Protein AF-A0A3M1ZJE2-F1 (afdb_monomer_lite)

Foldseek 3Di:
DDPDDPLVVLLCVLLVVDAAQAEEAADDDSSVSSVVVNCVPHHVNYWYAYQQGFIASDDFPDDDPDCPDPSNNPRTPDGDGNVVSVVCVVVVVGDYYDDDADDADPVGDGHHD

Secondary structure (DSSP, 8-state):
--SS-HHHHHHHHHHTTPPTT-EEE--SSHHHHHHHHHHHHT-TT-EEE-TTSEEESS--SS--SSTTSHHHHTT-SEE--HHHHHHHHHTT---EE----SEE-TT--EE--

Radius of gyration: 14.46 Å; chains: 1; bounding box: 30×44×37 Å

Sequence (113 aa):
MADYTPGELMIARAAREIRDGELVFVGMRLPLLAFLLARSTHAPRAVGLFENGVLRDAPASDPLITMSDPPNLRGARMCMGMELAMGLLQSGRVDLGFIGGAEIDRFGNLNTT

Structure (mmCIF, N/CA/C/O backbone):
data_AF-A0A3M1ZJE2-F1
#
_entry.id   AF-A0A3M1ZJE2-F1
#
loop_
_atom_site.group_PDB
_atom_site.id
_atom_site.type_symbol
_atom_site.label_atom_id
_atom_site.label_alt_id
_atom_site.label_comp_id
_atom_site.label_asym_id
_atom_site.label_entity_id
_atom_site.label_seq_id
_atom_site.pdbx_PDB_ins_code
_atom_site.Cartn_x
_atom_site.Cartn_y
_atom_site.Cartn_z
_atom_site.occupancy
_atom_site.B_iso_or_equiv
_atom_site.auth_seq_id
_atom_site.auth_comp_id
_atom_site.auth_asym_id
_atom_site.auth_atom_id
_atom_site.pdbx_PDB_model_num
ATOM 1 N N . MET A 1 1 ? 11.485 -27.867 4.784 1.00 59.84 1 MET A N 1
ATOM 2 C CA . MET A 1 1 ? 11.588 -26.393 4.700 1.00 59.84 1 MET A CA 1
ATOM 3 C C . MET A 1 1 ? 10.234 -25.887 4.232 1.00 59.84 1 MET A C 1
ATOM 5 O O . MET A 1 1 ? 9.577 -26.638 3.524 1.00 59.84 1 MET A O 1
ATOM 9 N N . ALA A 1 2 ? 9.763 -24.728 4.687 1.00 73.50 2 ALA A N 1
ATOM 10 C CA . ALA A 1 2 ? 8.467 -24.228 4.230 1.00 73.50 2 ALA A CA 1
ATOM 11 C C . ALA A 1 2 ? 8.538 -23.855 2.737 1.00 73.50 2 ALA A C 1
ATOM 13 O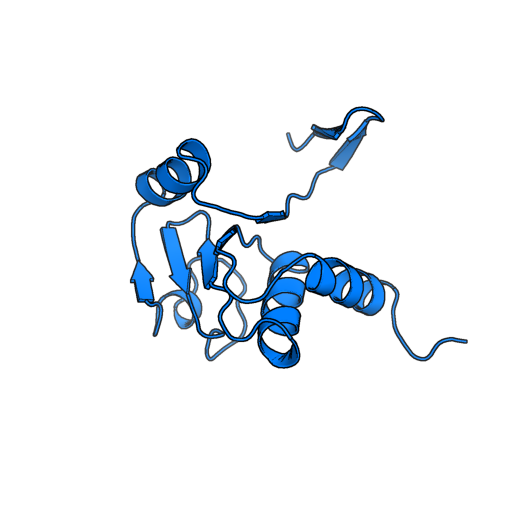 O . ALA A 1 2 ? 9.563 -23.340 2.296 1.00 73.50 2 ALA A O 1
ATOM 14 N N . ASP A 1 3 ? 7.478 -24.144 1.982 1.00 92.38 3 ASP A N 1
ATOM 15 C CA . ASP A 1 3 ? 7.433 -24.058 0.511 1.00 92.38 3 ASP A CA 1
ATOM 16 C C . ASP A 1 3 ? 7.091 -22.633 0.026 1.00 92.38 3 ASP A C 1
ATOM 18 O O . ASP A 1 3 ? 6.190 -22.414 -0.778 1.00 92.38 3 ASP A O 1
ATOM 22 N N . TYR A 1 4 ? 7.751 -21.632 0.613 1.00 94.56 4 TYR A N 1
ATOM 23 C CA . TYR A 1 4 ? 7.584 -20.218 0.277 1.00 94.56 4 TYR A CA 1
ATOM 24 C C . TYR A 1 4 ? 8.861 -19.427 0.573 1.00 94.56 4 TYR A C 1
ATOM 26 O O . TYR A 1 4 ? 9.654 -19.758 1.459 1.00 94.56 4 TYR A O 1
ATOM 34 N N . THR A 1 5 ? 9.038 -18.328 -0.146 1.00 96.19 5 THR A N 1
ATOM 35 C CA . THR A 1 5 ? 10.124 -17.375 0.063 1.00 96.19 5 THR A CA 1
ATOM 36 C C . THR A 1 5 ? 9.814 -16.415 1.221 1.00 96.19 5 THR A C 1
ATOM 38 O O . THR A 1 5 ? 8.650 -16.110 1.503 1.00 96.19 5 THR A O 1
ATOM 41 N N . PRO A 1 6 ? 10.836 -15.847 1.887 1.00 95.25 6 PRO A N 1
ATOM 42 C CA . PRO A 1 6 ? 10.624 -14.807 2.897 1.00 95.25 6 PRO A CA 1
ATOM 43 C C . PRO A 1 6 ? 9.835 -13.590 2.381 1.00 95.25 6 PRO A C 1
ATOM 45 O O . PRO A 1 6 ? 9.072 -12.988 3.136 1.00 95.25 6 PRO A O 1
ATOM 48 N N . GLY A 1 7 ? 9.985 -13.246 1.097 1.00 94.88 7 GLY A N 1
ATOM 49 C CA . GLY A 1 7 ? 9.242 -12.155 0.462 1.00 94.88 7 GLY A CA 1
ATOM 50 C C . GLY A 1 7 ? 7.747 -12.448 0.352 1.00 94.88 7 GLY A C 1
ATOM 51 O O . GLY A 1 7 ? 6.932 -11.601 0.708 1.00 94.88 7 GLY A O 1
ATOM 52 N N . GLU A 1 8 ? 7.375 -13.662 -0.060 1.00 96.12 8 GLU A N 1
ATOM 53 C CA . GLU A 1 8 ? 5.970 -14.093 -0.106 1.00 96.12 8 GLU A CA 1
ATOM 54 C C . GLU A 1 8 ? 5.341 -14.109 1.285 1.00 96.12 8 GLU A C 1
ATOM 56 O O . GLU A 1 8 ? 4.209 -13.656 1.449 1.00 96.12 8 GLU A O 1
ATOM 61 N N . LEU A 1 9 ? 6.087 -14.550 2.306 1.00 96.38 9 LEU A N 1
ATOM 62 C CA . LEU A 1 9 ? 5.623 -14.461 3.687 1.00 96.38 9 LEU A CA 1
ATOM 63 C C . LEU A 1 9 ? 5.360 -13.002 4.082 1.00 96.38 9 LEU A C 1
ATOM 65 O O . LEU A 1 9 ? 4.289 -12.706 4.604 1.00 96.38 9 LEU A O 1
ATOM 69 N N . MET A 1 10 ? 6.297 -12.088 3.815 1.00 96.12 10 MET A N 1
ATOM 70 C CA . MET A 1 10 ? 6.137 -10.664 4.128 1.00 96.12 10 MET A CA 1
ATOM 71 C C . MET A 1 10 ? 4.909 -10.062 3.431 1.00 96.12 10 MET A C 1
ATOM 73 O O . MET A 1 10 ? 4.103 -9.408 4.090 1.00 96.12 10 MET A O 1
ATOM 77 N N . ILE A 1 11 ? 4.725 -10.340 2.137 1.00 97.25 11 ILE A N 1
ATOM 78 C CA . ILE A 1 11 ? 3.563 -9.889 1.357 1.00 97.25 11 ILE A CA 1
ATOM 79 C C . ILE A 1 11 ? 2.268 -10.451 1.949 1.00 97.25 11 ILE A C 1
ATOM 81 O O . ILE A 1 11 ? 1.320 -9.702 2.166 1.00 97.25 11 ILE A O 1
ATOM 85 N N . ALA A 1 12 ? 2.224 -11.749 2.264 1.00 97.62 12 ALA A N 1
ATOM 86 C CA . ALA A 1 12 ? 1.043 -12.389 2.834 1.00 97.62 12 ALA A CA 1
ATOM 87 C C . ALA A 1 12 ? 0.695 -11.858 4.232 1.00 97.62 12 ALA A C 1
ATOM 89 O O . ALA A 1 12 ? -0.482 -11.797 4.585 1.00 97.62 12 ALA A O 1
ATOM 90 N N . ARG A 1 13 ? 1.692 -11.474 5.041 1.00 97.44 13 ARG A N 1
ATOM 91 C CA . ARG A 1 13 ? 1.452 -10.824 6.339 1.00 97.44 13 ARG A CA 1
ATOM 92 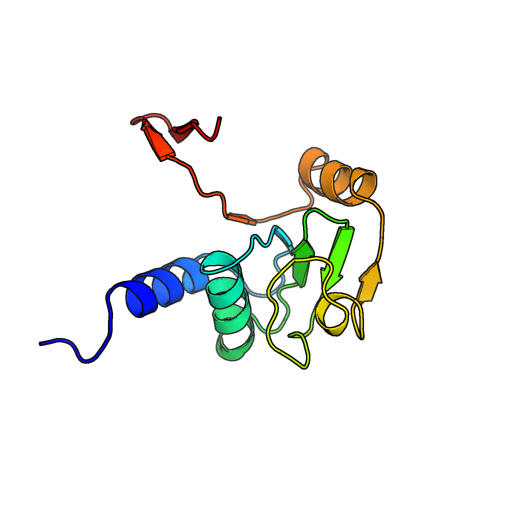C C . ARG A 1 13 ? 0.956 -9.396 6.160 1.00 97.44 13 ARG A C 1
ATOM 94 O O . ARG A 1 13 ? -0.072 -9.075 6.735 1.00 97.44 13 ARG A O 1
ATOM 101 N N . ALA A 1 14 ? 1.611 -8.595 5.323 1.00 97.38 14 ALA A N 1
ATOM 102 C CA . ALA A 1 14 ? 1.188 -7.226 5.036 1.00 97.38 14 ALA A CA 1
ATOM 103 C C . ALA A 1 14 ? -0.229 -7.171 4.442 1.00 97.38 14 ALA A C 1
ATOM 105 O O . ALA A 1 14 ? -1.032 -6.338 4.843 1.00 97.38 14 ALA A O 1
ATOM 106 N N . ALA A 1 15 ? -0.576 -8.102 3.548 1.00 98.06 15 ALA A N 1
ATOM 107 C CA . ALA A 1 15 ? -1.910 -8.181 2.958 1.00 98.06 15 ALA A CA 1
ATOM 108 C C . ALA A 1 15 ? -3.014 -8.371 4.010 1.00 98.06 15 ALA A C 1
ATOM 110 O O . ALA A 1 15 ? -4.103 -7.850 3.827 1.00 98.06 15 ALA A O 1
ATOM 111 N N . ARG A 1 16 ? -2.741 -9.092 5.107 1.00 98.06 16 ARG A N 1
ATOM 112 C CA . ARG A 1 16 ? -3.716 -9.342 6.187 1.00 98.06 16 ARG A CA 1
ATOM 113 C C . ARG A 1 16 ? -3.985 -8.127 7.072 1.00 98.06 16 ARG A C 1
ATOM 115 O O . ARG A 1 16 ? -4.950 -8.158 7.827 1.00 98.06 16 ARG A O 1
ATOM 122 N N . GLU A 1 17 ? -3.143 -7.098 7.003 1.00 98.00 17 GLU A N 1
ATOM 123 C CA . GLU A 1 17 ? -3.392 -5.836 7.706 1.00 98.00 17 GLU A CA 1
ATOM 124 C C . GLU A 1 17 ? -4.488 -5.011 7.011 1.00 98.00 17 GLU A C 1
ATOM 126 O O . GLU A 1 17 ? -5.104 -4.168 7.651 1.00 98.00 17 GLU A O 1
ATOM 131 N N . ILE A 1 18 ? -4.766 -5.282 5.728 1.00 98.38 18 ILE A N 1
ATOM 132 C CA . ILE A 1 18 ? -5.784 -4.586 4.934 1.00 98.38 18 ILE A CA 1
ATOM 133 C C . ILE A 1 18 ? -7.147 -5.238 5.159 1.00 98.38 18 ILE A C 1
ATOM 135 O O . ILE A 1 18 ? -7.334 -6.424 4.883 1.00 98.38 18 ILE A O 1
ATOM 139 N N . ARG A 1 19 ? -8.137 -4.458 5.586 1.00 98.44 19 ARG A N 1
ATOM 140 C CA . ARG A 1 19 ? -9.518 -4.931 5.737 1.00 98.44 19 ARG A CA 1
ATOM 141 C C . ARG A 1 19 ? -10.353 -4.616 4.504 1.00 98.44 19 ARG A C 1
ATOM 143 O O . ARG A 1 19 ? -10.086 -3.695 3.732 1.00 98.44 19 ARG A O 1
ATOM 150 N N . ASP A 1 20 ? -11.405 -5.405 4.313 1.00 98.31 20 ASP A N 1
ATOM 151 C CA . ASP A 1 20 ? -12.333 -5.192 3.210 1.00 98.31 20 ASP A CA 1
ATOM 152 C C . ASP A 1 20 ? -13.035 -3.830 3.322 1.00 98.31 20 ASP A C 1
ATOM 154 O O . ASP A 1 20 ? -13.681 -3.539 4.327 1.00 98.31 20 ASP A O 1
ATOM 158 N N . GLY A 1 21 ? -12.933 -3.020 2.266 1.00 97.62 21 GLY A N 1
ATOM 159 C CA . GLY A 1 21 ? -13.533 -1.685 2.195 1.00 97.62 21 GLY A CA 1
ATOM 160 C C . GLY A 1 21 ? -12.642 -0.533 2.669 1.00 97.62 21 GLY A C 1
ATOM 161 O O . GLY A 1 21 ? -13.078 0.609 2.567 1.00 97.62 21 GLY A O 1
ATOM 162 N N . GLU A 1 22 ? -11.422 -0.803 3.142 1.00 98.06 22 GLU A N 1
ATOM 163 C CA . GLU A 1 22 ? -10.477 0.249 3.539 1.00 98.06 22 GLU A CA 1
ATOM 164 C C . GLU A 1 22 ? -9.921 1.021 2.335 1.00 98.06 22 GLU A C 1
ATOM 166 O O . GLU A 1 22 ? -9.668 0.460 1.260 1.00 98.06 22 GLU A O 1
ATOM 171 N N . LEU A 1 23 ? -9.688 2.317 2.541 1.00 97.81 23 LEU A N 1
ATOM 172 C CA . LEU A 1 23 ? -8.883 3.158 1.669 1.00 97.81 23 LEU A CA 1
ATOM 173 C C . LEU A 1 23 ? -7.412 3.041 2.080 1.00 97.81 23 LEU A C 1
ATOM 175 O O . LEU A 1 23 ? -6.981 3.574 3.102 1.00 97.81 23 LEU A O 1
ATOM 179 N N . VAL A 1 24 ? -6.635 2.358 1.247 1.00 97.94 24 VAL A N 1
ATOM 180 C CA . VAL A 1 24 ? -5.227 2.039 1.483 1.00 97.94 24 VAL A CA 1
ATOM 181 C C . VAL A 1 24 ? -4.339 3.009 0.713 1.00 97.94 24 VAL A C 1
ATOM 183 O O . VAL A 1 24 ? -4.467 3.131 -0.503 1.00 97.94 24 VAL A O 1
ATOM 186 N N . PHE A 1 25 ? -3.392 3.660 1.385 1.00 97.19 25 PHE A N 1
ATOM 187 C CA . PHE A 1 25 ? -2.325 4.425 0.745 1.00 97.19 25 PHE A CA 1
ATOM 188 C C . PHE A 1 25 ? -1.211 3.478 0.281 1.00 97.19 25 PHE A C 1
ATOM 190 O O . PHE A 1 25 ? -0.454 2.922 1.085 1.00 97.19 25 PHE A O 1
ATOM 197 N N . VAL A 1 26 ? -1.160 3.237 -1.029 1.00 94.31 26 VAL A N 1
ATOM 198 C CA . VAL A 1 26 ? -0.365 2.173 -1.649 1.00 94.31 26 VAL A CA 1
ATOM 199 C C . VAL A 1 26 ? 0.957 2.726 -2.177 1.00 94.31 26 VAL A C 1
ATOM 201 O O . VAL A 1 26 ? 0.988 3.569 -3.071 1.00 94.31 26 VAL A O 1
ATOM 204 N N . GLY A 1 27 ? 2.059 2.192 -1.648 1.00 90.19 27 GLY A N 1
ATOM 205 C CA . GLY A 1 27 ? 3.405 2.379 -2.190 1.00 90.19 27 GLY A CA 1
ATOM 206 C C . GLY A 1 27 ? 3.730 1.425 -3.349 1.00 90.19 27 GLY A C 1
ATOM 207 O O . GLY A 1 27 ? 2.945 0.550 -3.711 1.00 90.19 27 GLY A O 1
ATOM 208 N N . MET A 1 28 ? 4.934 1.537 -3.910 1.00 91.75 28 MET A N 1
ATOM 209 C CA . MET A 1 28 ? 5.410 0.642 -4.976 1.00 91.75 28 MET A CA 1
ATOM 210 C C . MET A 1 28 ? 6.089 -0.625 -4.438 1.00 91.75 28 MET A C 1
ATOM 212 O O . MET A 1 28 ? 6.549 -0.663 -3.301 1.00 91.75 28 MET A O 1
ATOM 216 N N . ARG A 1 29 ? 6.234 -1.649 -5.293 1.00 90.94 29 ARG A N 1
ATOM 217 C CA . ARG A 1 29 ? 6.912 -2.933 -5.003 1.00 90.94 29 ARG A CA 1
ATOM 218 C C . ARG A 1 29 ? 6.139 -3.816 -4.010 1.00 90.94 29 ARG A C 1
ATOM 220 O O . ARG A 1 29 ? 5.042 -4.257 -4.334 1.00 90.94 29 ARG A O 1
ATOM 227 N N . LEU A 1 30 ? 6.703 -4.132 -2.840 1.00 93.62 30 LEU A N 1
ATOM 228 C CA . LEU A 1 30 ? 6.107 -5.086 -1.892 1.00 93.62 30 LEU A CA 1
ATOM 229 C C . LEU A 1 30 ? 4.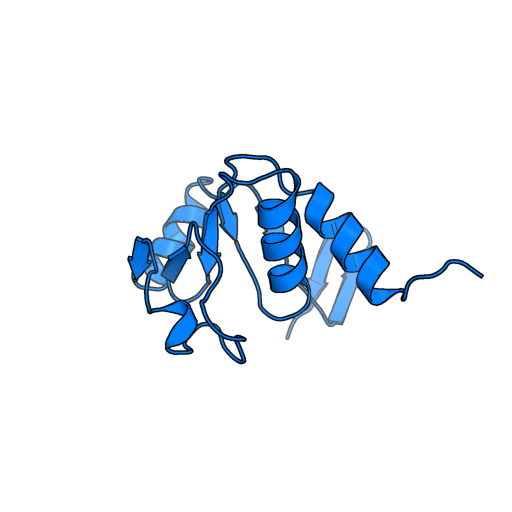739 -4.615 -1.352 1.00 93.62 30 LEU A C 1
ATOM 231 O O . LEU A 1 30 ? 3.813 -5.425 -1.382 1.00 93.62 30 LEU A O 1
ATOM 235 N N . PRO A 1 31 ? 4.553 -3.338 -0.950 1.00 94.19 31 PRO A N 1
ATOM 236 C CA . PRO A 1 31 ? 3.232 -2.796 -0.624 1.00 94.19 31 PRO A CA 1
ATOM 237 C C . PRO A 1 31 ? 2.179 -2.976 -1.721 1.00 94.19 31 PRO A C 1
ATOM 239 O O . PRO A 1 31 ? 1.051 -3.367 -1.428 1.00 94.19 31 PRO A O 1
ATOM 242 N N . LEU A 1 32 ? 2.549 -2.752 -2.987 1.00 94.69 32 LEU A N 1
ATOM 243 C CA . LEU A 1 32 ? 1.642 -2.958 -4.117 1.00 94.69 32 LEU A CA 1
ATOM 244 C C . LEU A 1 32 ? 1.198 -4.423 -4.203 1.00 94.69 32 LEU A C 1
ATOM 246 O O . LEU A 1 32 ? 0.009 -4.696 -4.343 1.00 94.69 32 LEU A O 1
ATOM 250 N N . LEU A 1 33 ? 2.128 -5.373 -4.073 1.00 95.31 33 LEU A N 1
ATOM 251 C CA . LEU A 1 33 ? 1.797 -6.802 -4.087 1.00 95.31 33 LEU A CA 1
ATOM 252 C C . LEU A 1 33 ? 0.909 -7.201 -2.902 1.00 95.31 33 LEU A C 1
ATOM 254 O O . LEU A 1 33 ? -0.013 -7.991 -3.085 1.00 95.31 33 LEU A O 1
ATOM 258 N N . ALA A 1 34 ? 1.139 -6.635 -1.715 1.00 96.69 34 ALA A N 1
ATOM 259 C CA . ALA A 1 34 ? 0.298 -6.874 -0.543 1.00 96.69 34 ALA A CA 1
ATOM 260 C C . ALA A 1 34 ? -1.138 -6.379 -0.768 1.00 96.69 34 ALA A C 1
ATOM 262 O O . ALA A 1 34 ? -2.088 -7.119 -0.515 1.00 96.69 34 ALA A O 1
ATOM 263 N N . PHE A 1 35 ? -1.299 -5.174 -1.323 1.00 96.56 35 PHE A N 1
ATOM 264 C CA . PHE A 1 35 ? -2.604 -4.630 -1.698 1.00 96.56 35 PHE A CA 1
ATOM 265 C C . PHE A 1 35 ? -3.315 -5.500 -2.744 1.00 96.56 35 PHE A C 1
ATOM 267 O O . PHE A 1 35 ? -4.472 -5.879 -2.558 1.00 96.56 35 PHE A O 1
ATOM 274 N N . LEU A 1 36 ? -2.622 -5.880 -3.821 1.00 95.38 36 LEU A N 1
ATOM 275 C CA . LEU A 1 36 ? -3.190 -6.738 -4.865 1.00 95.38 36 LEU A CA 1
ATOM 276 C C . LEU A 1 36 ? -3.571 -8.128 -4.329 1.00 95.38 36 LEU A C 1
ATOM 278 O O . LEU A 1 36 ? -4.622 -8.665 -4.694 1.00 95.38 36 LEU A O 1
ATOM 282 N N . LEU A 1 37 ? -2.762 -8.698 -3.433 1.00 96.69 37 LEU A N 1
ATOM 283 C CA . LEU A 1 37 ? -3.063 -9.970 -2.781 1.00 96.69 37 LEU A CA 1
ATOM 284 C C . LEU A 1 37 ? -4.285 -9.856 -1.865 1.00 96.69 37 LEU A C 1
ATOM 286 O O . LEU A 1 37 ? -5.174 -10.702 -1.935 1.00 96.69 37 LEU A O 1
ATOM 290 N N . ALA A 1 38 ? -4.373 -8.815 -1.034 1.00 97.88 38 ALA A N 1
ATOM 291 C CA . ALA A 1 38 ? -5.524 -8.607 -0.157 1.00 97.88 38 ALA A CA 1
ATOM 292 C C . ALA A 1 38 ? -6.822 -8.526 -0.968 1.00 97.88 38 ALA A C 1
ATOM 294 O O . ALA A 1 38 ? -7.784 -9.244 -0.692 1.00 97.88 38 ALA A O 1
ATOM 295 N N . ARG A 1 39 ? -6.804 -7.743 -2.049 1.00 96.38 39 ARG A N 1
ATOM 296 C CA . ARG A 1 39 ? -7.952 -7.566 -2.942 1.00 96.38 39 ARG A CA 1
ATOM 297 C C . ARG A 1 39 ? -8.369 -8.809 -3.708 1.00 96.38 39 ARG A C 1
ATOM 299 O O . ARG A 1 39 ? -9.560 -9.034 -3.893 1.00 96.38 39 ARG A O 1
ATOM 306 N N . SER A 1 40 ? -7.410 -9.614 -4.151 1.00 95.88 40 SER A N 1
ATOM 307 C CA . SER A 1 40 ? -7.694 -10.876 -4.846 1.00 95.88 40 SER A CA 1
ATOM 308 C C . SER A 1 40 ? -8.130 -12.005 -3.908 1.00 95.88 40 SER A C 1
ATOM 310 O O . SER A 1 40 ? -8.513 -13.068 -4.392 1.00 95.88 40 SER A O 1
ATOM 312 N N . THR A 1 41 ? -8.095 -11.795 -2.586 1.00 97.38 41 THR A N 1
ATOM 313 C CA . THR A 1 41 ? -8.397 -12.837 -1.595 1.00 97.38 41 THR A CA 1
ATOM 314 C C . THR A 1 41 ? -9.540 -12.467 -0.653 1.00 97.38 41 THR A C 1
ATOM 316 O O . THR A 1 41 ? -10.619 -13.040 -0.759 1.00 97.38 41 THR A O 1
ATOM 319 N N . HIS A 1 42 ? -9.324 -11.544 0.285 1.00 98.12 42 HIS A N 1
ATOM 320 C CA . HIS A 1 42 ? -10.218 -11.319 1.429 1.00 98.12 42 HIS A CA 1
ATOM 321 C C . HIS A 1 42 ? -10.757 -9.888 1.542 1.00 98.12 42 HIS A C 1
ATOM 323 O O . HIS A 1 42 ? -11.715 -9.669 2.278 1.00 98.12 42 HIS A O 1
ATOM 329 N N . ALA A 1 43 ? -10.186 -8.934 0.805 1.00 98.19 43 ALA A N 1
ATOM 330 C CA . ALA A 1 43 ? -10.562 -7.522 0.825 1.00 98.19 43 ALA A CA 1
ATOM 331 C C . ALA A 1 43 ? -10.955 -6.994 -0.576 1.00 98.19 43 ALA A C 1
ATOM 333 O O . ALA A 1 43 ? -10.377 -6.011 -1.049 1.00 98.19 43 ALA A O 1
ATOM 334 N N . PRO A 1 44 ? -11.901 -7.630 -1.299 1.00 97.38 44 PRO A N 1
ATOM 335 C CA . PRO A 1 44 ? -12.230 -7.273 -2.685 1.00 97.38 44 PRO A CA 1
ATOM 336 C C . PRO A 1 44 ? -12.690 -5.818 -2.872 1.00 97.38 44 PRO A C 1
ATOM 338 O O . PRO A 1 44 ? -12.493 -5.256 -3.957 1.00 97.38 44 PRO A O 1
ATOM 341 N N . ARG A 1 45 ? -13.261 -5.195 -1.834 1.00 97.69 45 ARG A N 1
ATOM 342 C CA . ARG A 1 45 ? -13.752 -3.809 -1.836 1.00 97.69 45 ARG A CA 1
ATOM 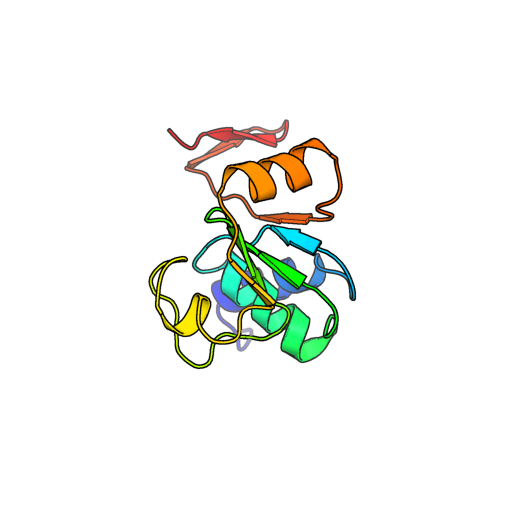343 C C . ARG A 1 45 ? -12.730 -2.787 -1.335 1.00 97.69 45 ARG A C 1
ATOM 345 O O . ARG A 1 45 ? -13.062 -1.607 -1.316 1.00 97.69 45 ARG A O 1
ATOM 352 N N . ALA A 1 46 ? -11.522 -3.195 -0.938 1.00 98.06 46 ALA A N 1
ATOM 353 C CA . ALA A 1 46 ? -10.470 -2.234 -0.605 1.00 98.06 46 ALA A CA 1
ATOM 354 C C . ALA A 1 46 ? -10.108 -1.369 -1.826 1.00 98.06 46 ALA A C 1
ATOM 356 O O . ALA A 1 46 ? -10.131 -1.835 -2.971 1.00 98.06 46 ALA A O 1
ATOM 357 N N . VAL A 1 47 ? -9.762 -0.109 -1.576 1.00 97.69 47 VAL A N 1
ATOM 358 C CA . VAL A 1 47 ? -9.447 0.892 -2.602 1.00 97.69 47 VAL A CA 1
ATOM 359 C C . VAL A 1 47 ? -8.022 1.383 -2.394 1.00 97.69 47 VAL A C 1
ATOM 361 O O . VAL A 1 47 ? -7.625 1.697 -1.282 1.00 97.69 47 VAL A O 1
ATOM 364 N N . GLY A 1 48 ? -7.240 1.438 -3.466 1.00 96.88 48 GLY A N 1
ATOM 365 C CA . GLY A 1 48 ? -5.863 1.912 -3.452 1.00 96.88 48 GLY A CA 1
ATOM 366 C C . GLY A 1 48 ? -5.793 3.385 -3.829 1.00 96.88 48 GLY A C 1
ATOM 367 O O . GLY A 1 48 ? -6.313 3.782 -4.873 1.00 96.88 48 GLY A O 1
ATOM 368 N N . LEU A 1 49 ? -5.127 4.174 -2.998 1.00 97.19 49 LEU A N 1
ATOM 369 C CA . LEU A 1 49 ? -4.758 5.563 -3.231 1.00 97.19 49 LEU A CA 1
ATOM 370 C C . LEU A 1 49 ? -3.239 5.645 -3.402 1.00 97.19 49 LEU A C 1
ATOM 372 O O . LEU A 1 49 ? -2.496 5.260 -2.504 1.00 97.19 49 LEU A O 1
ATOM 376 N N . PHE A 1 50 ? -2.781 6.151 -4.540 1.00 95.62 50 PHE A N 1
ATOM 377 C CA . PHE A 1 50 ? -1.362 6.347 -4.836 1.00 95.62 50 PHE A CA 1
ATOM 378 C C . PHE A 1 50 ? -0.942 7.798 -4.575 1.00 95.62 50 PHE A C 1
ATOM 380 O O . PHE A 1 50 ? -1.760 8.718 -4.656 1.00 95.62 50 PHE A O 1
ATOM 387 N N . GLU A 1 51 ? 0.346 8.016 -4.299 1.00 93.81 51 GLU A N 1
ATOM 388 C CA . GLU A 1 51 ? 0.890 9.333 -3.923 1.00 93.81 51 GLU A CA 1
ATOM 389 C C . GLU A 1 51 ? 0.700 10.398 -5.012 1.00 93.81 51 GLU A C 1
ATOM 391 O O . GLU A 1 51 ? 0.487 11.573 -4.723 1.00 93.81 51 GLU A O 1
ATOM 396 N N . ASN A 1 52 ? 0.700 9.965 -6.274 1.00 93.94 52 ASN A N 1
ATOM 397 C CA . ASN A 1 52 ? 0.481 10.808 -7.442 1.00 93.94 52 ASN A CA 1
ATOM 398 C C . ASN A 1 52 ? -1.003 11.133 -7.693 1.00 93.94 52 ASN A C 1
ATOM 400 O O . ASN A 1 52 ? -1.318 11.724 -8.721 1.00 93.94 52 ASN A O 1
ATOM 404 N N . GLY A 1 53 ? -1.908 10.740 -6.789 1.00 95.81 53 GLY A N 1
ATOM 405 C CA . GLY A 1 53 ? -3.337 11.033 -6.878 1.00 95.81 53 GLY A CA 1
ATOM 406 C C . GLY A 1 53 ? -4.149 10.027 -7.694 1.00 95.81 53 GLY A C 1
ATOM 407 O O . GLY A 1 53 ? -5.305 10.283 -8.024 1.00 95.81 53 GLY A O 1
ATOM 408 N N . VAL A 1 54 ? -3.600 8.863 -8.029 1.00 96.56 54 VAL A N 1
ATOM 409 C CA . VAL A 1 54 ? -4.383 7.810 -8.687 1.00 96.56 54 VAL A CA 1
ATOM 410 C C . VAL A 1 54 ? -5.221 7.061 -7.646 1.00 96.56 54 VAL A C 1
ATOM 412 O O . VAL A 1 54 ? -4.699 6.608 -6.630 1.00 96.56 54 VAL A O 1
ATOM 415 N N . LEU A 1 55 ? -6.519 6.897 -7.909 1.00 96.69 55 LEU A N 1
ATOM 416 C CA . LEU A 1 55 ? -7.441 6.110 -7.088 1.00 96.69 55 LEU A CA 1
ATOM 417 C C . LEU A 1 55 ? -7.920 4.879 -7.866 1.00 96.69 55 LEU A C 1
ATOM 419 O O . LEU A 1 55 ? -8.507 5.009 -8.947 1.00 96.69 55 LEU A O 1
ATOM 423 N N . ARG A 1 56 ? -7.714 3.678 -7.318 1.00 96.06 56 ARG A N 1
ATOM 424 C CA . ARG A 1 56 ? -8.077 2.412 -7.969 1.00 96.06 56 ARG A CA 1
ATOM 425 C C . ARG A 1 56 ? -8.834 1.467 -7.056 1.00 96.06 56 ARG A C 1
ATOM 427 O O . ARG A 1 56 ? -8.380 1.121 -5.976 1.00 96.06 56 ARG A O 1
ATOM 434 N N . ASP A 1 57 ? -9.913 0.915 -7.582 1.00 94.75 57 ASP A N 1
ATOM 435 C CA . ASP A 1 57 ? -10.637 -0.222 -7.015 1.00 94.75 57 ASP A CA 1
ATOM 436 C C . ASP A 1 57 ? -10.550 -1.448 -7.943 1.00 94.75 57 ASP A C 1
ATOM 438 O O . ASP A 1 57 ? -11.337 -2.382 -7.850 1.00 94.75 57 ASP A O 1
ATOM 442 N N . ALA A 1 58 ? -9.563 -1.496 -8.840 1.00 91.88 58 ALA A N 1
ATOM 443 C CA . ALA A 1 58 ? -9.236 -2.644 -9.688 1.00 91.88 58 ALA A CA 1
ATOM 444 C C . ALA A 1 58 ? -7.708 -2.737 -9.857 1.00 91.88 58 ALA A C 1
ATOM 446 O O . ALA A 1 58 ? -7.054 -1.690 -9.946 1.00 91.88 58 ALA A O 1
ATOM 447 N N . PRO A 1 59 ? -7.117 -3.945 -9.918 1.00 89.88 59 PRO A N 1
ATOM 448 C CA . PRO A 1 59 ? -5.732 -4.107 -10.358 1.00 89.88 59 PRO A CA 1
ATOM 449 C C . PRO A 1 59 ? -5.479 -3.416 -11.708 1.00 89.88 59 PRO A C 1
ATOM 451 O O . PRO A 1 59 ? -6.405 -3.223 -12.502 1.00 89.88 59 PRO A O 1
ATOM 454 N N . ALA A 1 60 ? -4.238 -3.006 -11.964 1.00 91.69 60 ALA A N 1
ATOM 455 C CA . ALA A 1 60 ? -3.829 -2.590 -13.305 1.00 91.69 60 ALA A CA 1
ATOM 456 C C . ALA A 1 60 ? -3.854 -3.796 -14.261 1.00 91.69 60 ALA A C 1
ATOM 458 O O . ALA A 1 60 ? -3.692 -4.935 -13.821 1.00 91.69 60 ALA A O 1
ATOM 459 N N . SER A 1 61 ? -4.072 -3.552 -15.556 1.00 89.69 61 SER A N 1
ATOM 460 C CA . SER A 1 61 ? -4.080 -4.617 -16.573 1.00 89.69 61 SER A CA 1
ATOM 461 C C . SER A 1 61 ? -2.703 -5.236 -16.797 1.00 89.69 61 SER A C 1
ATOM 463 O O . SER A 1 61 ? -2.611 -6.394 -17.189 1.00 89.69 61 SER A O 1
ATOM 465 N N . ASP A 1 62 ? -1.651 -4.465 -16.528 1.00 91.69 62 ASP A N 1
ATOM 466 C CA . ASP A 1 62 ? -0.264 -4.808 -16.804 1.00 91.69 62 ASP A CA 1
ATOM 467 C C . ASP A 1 62 ? 0.620 -4.457 -15.594 1.00 91.69 62 ASP A C 1
ATOM 469 O O . ASP A 1 62 ? 0.217 -3.640 -14.753 1.00 91.69 62 ASP A O 1
ATOM 473 N N . PRO A 1 63 ? 1.823 -5.052 -15.483 1.00 87.88 63 PRO A N 1
ATOM 474 C CA . PRO A 1 63 ? 2.755 -4.757 -14.401 1.00 87.88 63 PRO A CA 1
ATOM 475 C C . PRO A 1 63 ? 3.122 -3.272 -14.319 1.00 87.88 63 PRO A C 1
ATOM 477 O O . PRO A 1 63 ? 3.292 -2.602 -15.336 1.00 87.88 63 PRO A O 1
ATOM 480 N N . LEU A 1 64 ? 3.294 -2.782 -13.090 1.00 90.56 64 LEU A N 1
ATOM 481 C CA . LEU A 1 64 ? 3.669 -1.398 -12.808 1.00 90.56 64 LEU A CA 1
ATOM 482 C C . LEU A 1 64 ? 5.144 -1.319 -12.414 1.00 90.56 64 LEU A C 1
ATOM 484 O O . LEU A 1 64 ? 5.575 -1.980 -11.466 1.00 90.56 64 LEU A O 1
ATOM 488 N N . ILE A 1 65 ? 5.899 -0.478 -13.112 1.00 88.25 65 ILE A N 1
ATOM 489 C CA . ILE A 1 65 ? 7.270 -0.088 -12.771 1.00 88.25 65 ILE A CA 1
ATOM 490 C C . ILE A 1 65 ? 7.239 1.181 -11.910 1.00 88.25 65 ILE A C 1
ATOM 492 O O . ILE A 1 65 ? 7.947 1.262 -10.906 1.00 88.25 65 ILE A O 1
ATOM 496 N N . THR A 1 66 ? 6.385 2.144 -12.258 1.00 90.81 66 THR A N 1
ATOM 497 C CA . THR A 1 66 ? 6.133 3.381 -11.506 1.00 90.81 66 THR A CA 1
ATOM 498 C C . THR A 1 66 ? 4.634 3.632 -11.316 1.00 90.81 66 THR A C 1
ATOM 500 O O . THR A 1 66 ? 3.789 3.097 -12.034 1.00 90.81 66 THR A O 1
ATOM 503 N N . MET A 1 67 ? 4.284 4.475 -10.339 1.00 91.31 67 MET A N 1
ATOM 504 C CA . MET A 1 67 ? 2.897 4.865 -10.060 1.00 91.31 67 MET A CA 1
ATOM 505 C C . MET A 1 67 ? 2.233 5.602 -11.228 1.00 91.31 67 MET A C 1
ATOM 507 O O . MET A 1 67 ? 1.006 5.620 -11.325 1.00 91.31 67 MET A O 1
ATOM 511 N N . SER A 1 68 ? 3.021 6.221 -12.106 1.00 92.38 68 SER A N 1
ATOM 512 C CA . SER A 1 68 ? 2.516 7.004 -13.240 1.00 92.38 68 SER A CA 1
ATOM 513 C C . SER A 1 68 ? 2.476 6.217 -14.551 1.00 92.38 68 SER A C 1
ATOM 515 O O . SER A 1 68 ? 2.227 6.807 -15.603 1.00 92.38 68 SER A O 1
ATOM 517 N N . ASP A 1 69 ? 2.714 4.903 -14.515 1.00 93.75 69 ASP A N 1
ATOM 518 C CA . ASP A 1 69 ? 2.658 4.092 -15.726 1.00 93.75 69 ASP A CA 1
ATOM 519 C C . ASP A 1 69 ? 1.238 4.076 -16.320 1.00 93.75 69 ASP A C 1
ATOM 521 O O . ASP A 1 69 ? 0.249 4.024 -15.576 1.00 93.75 69 ASP A O 1
ATOM 525 N N . PRO A 1 70 ? 1.099 4.051 -17.661 1.00 94.94 70 PRO A N 1
ATOM 526 C CA . PRO A 1 70 ? -0.204 4.041 -18.322 1.00 94.94 70 PRO A CA 1
ATOM 527 C C . PRO A 1 70 ? -1.201 2.986 -17.805 1.00 94.94 70 PRO A C 1
ATOM 529 O O . PRO A 1 70 ? -2.377 3.330 -17.673 1.00 94.94 70 PRO A O 1
ATOM 532 N N . PRO A 1 71 ? -0.802 1.743 -17.459 1.00 94.50 71 PRO A N 1
ATOM 533 C CA . PRO A 1 71 ? -1.714 0.750 -16.888 1.00 94.50 71 PRO A CA 1
ATOM 534 C C . PRO A 1 71 ? -2.266 1.139 -15.509 1.00 94.50 71 PRO A C 1
ATOM 536 O O . PRO A 1 71 ? -3.379 0.735 -15.169 1.00 94.50 71 PRO A O 1
ATOM 539 N N . ASN A 1 72 ? -1.539 1.948 -14.724 1.00 94.38 72 ASN A N 1
ATOM 540 C CA . ASN A 1 72 ? -2.038 2.447 -13.441 1.00 94.38 72 ASN A CA 1
ATOM 541 C C . ASN A 1 72 ? -3.058 3.577 -13.625 1.00 94.38 72 ASN A C 1
ATOM 543 O O . ASN A 1 72 ? -3.982 3.710 -12.829 1.00 94.38 72 ASN A O 1
ATOM 547 N N . LEU A 1 73 ? -2.940 4.363 -14.696 1.00 95.12 73 LEU A N 1
ATOM 548 C CA . LEU A 1 73 ? -3.894 5.427 -15.027 1.00 95.12 73 LEU A CA 1
ATOM 549 C C . LEU A 1 73 ? -5.144 4.868 -15.718 1.00 95.12 73 LEU A C 1
ATOM 551 O O . LEU A 1 73 ? -6.279 5.237 -15.415 1.00 95.12 73 LEU A O 1
ATOM 555 N N . ARG A 1 74 ? -4.951 3.935 -16.652 1.00 95.25 74 ARG A N 1
ATOM 556 C CA . ARG A 1 74 ? -6.034 3.351 -17.441 1.00 95.25 74 ARG A CA 1
ATOM 557 C C . ARG A 1 74 ? -6.946 2.509 -16.550 1.00 95.25 74 ARG A C 1
ATOM 559 O O . ARG A 1 74 ? -6.506 1.587 -15.864 1.0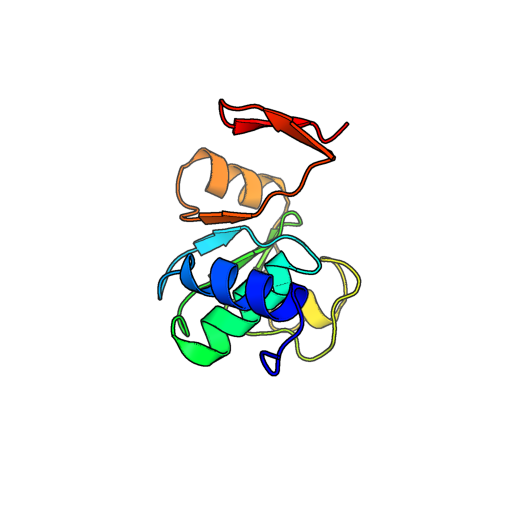0 95.25 74 ARG A O 1
ATOM 566 N N . GLY A 1 75 ? -8.239 2.824 -16.563 1.00 93.44 75 GLY A N 1
ATOM 567 C CA . GLY A 1 75 ? -9.232 2.140 -15.731 1.00 93.44 75 GLY A CA 1
ATOM 568 C C . GLY A 1 75 ? -9.169 2.502 -14.244 1.00 93.44 75 GLY A C 1
ATOM 569 O O . GLY A 1 75 ? -9.847 1.854 -13.450 1.00 93.44 75 GLY A O 1
ATOM 570 N N . ALA A 1 76 ? -8.385 3.517 -13.859 1.00 96.12 76 ALA A N 1
ATOM 571 C CA . ALA A 1 76 ? -8.487 4.102 -12.530 1.00 96.12 76 ALA A CA 1
ATOM 572 C C . ALA A 1 76 ? -9.877 4.726 -12.342 1.00 96.12 76 ALA A C 1
ATOM 574 O O . ALA A 1 76 ? -10.501 5.189 -13.299 1.00 96.12 76 ALA A O 1
ATOM 575 N N . ARG A 1 77 ? -10.362 4.757 -11.099 1.00 96.19 77 ARG A N 1
ATOM 576 C CA . ARG A 1 77 ? -11.633 5.415 -10.769 1.00 96.19 77 ARG A CA 1
ATOM 577 C C . ARG A 1 77 ? -11.521 6.922 -10.882 1.00 96.19 77 ARG A C 1
ATOM 579 O O . ARG A 1 77 ? -12.467 7.578 -11.305 1.00 96.19 77 ARG A O 1
ATOM 586 N N . MET A 1 78 ? -10.364 7.448 -10.505 1.00 96.12 78 MET A N 1
ATOM 587 C CA . MET A 1 78 ? -10.066 8.867 -10.550 1.00 96.12 78 MET A CA 1
ATOM 588 C C . MET A 1 78 ? -8.558 9.059 -10.670 1.00 96.12 78 MET A C 1
ATOM 590 O O . MET A 1 78 ? -7.778 8.303 -10.091 1.00 96.12 78 MET A O 1
ATOM 594 N N . CYS A 1 79 ? -8.162 10.072 -11.430 1.00 96.31 79 CYS A N 1
ATOM 595 C CA . CYS A 1 79 ? -6.809 10.611 -11.427 1.00 96.31 79 CYS A CA 1
ATOM 596 C C . CYS A 1 79 ? -6.923 12.060 -10.957 1.00 96.31 79 CYS A C 1
ATOM 598 O O . CYS A 1 79 ? -7.559 12.877 -11.621 1.00 96.31 79 CYS A O 1
ATOM 600 N N . MET A 1 80 ? -6.369 12.342 -9.788 1.00 95.06 80 MET A N 1
ATOM 601 C CA . MET A 1 80 ? -6.313 13.667 -9.173 1.00 95.06 80 MET A CA 1
ATOM 602 C C . MET A 1 80 ? -4.859 14.091 -8.982 1.00 95.06 80 MET A C 1
ATOM 604 O O . MET A 1 80 ? -3.948 13.340 -9.318 1.00 95.06 80 MET A O 1
ATOM 608 N N . GLY A 1 81 ? -4.642 15.300 -8.472 1.00 94.38 81 GLY A N 1
ATOM 609 C CA . GLY A 1 81 ? -3.316 15.739 -8.071 1.00 94.38 81 GLY A CA 1
ATOM 610 C C . GLY A 1 81 ? -2.915 15.220 -6.688 1.00 94.38 81 GLY A C 1
ATOM 611 O O . GLY A 1 81 ? -3.734 14.733 -5.897 1.00 94.38 81 GLY A O 1
ATOM 612 N N . MET A 1 82 ? -1.620 15.340 -6.400 1.00 95.38 82 MET A N 1
ATOM 613 C CA . MET A 1 82 ? -1.016 14.968 -5.118 1.00 95.38 82 MET A CA 1
ATOM 614 C C . MET A 1 82 ? -1.664 15.718 -3.946 1.00 95.38 82 MET A C 1
ATOM 616 O O . MET A 1 82 ? -1.830 15.155 -2.869 1.00 95.38 82 MET A O 1
ATOM 620 N N . GLU A 1 83 ? -2.083 16.966 -4.148 1.00 96.56 83 GLU A N 1
ATOM 621 C CA . GLU A 1 83 ? -2.725 17.796 -3.129 1.00 96.56 83 GLU A CA 1
ATOM 622 C C . GLU A 1 83 ? -3.995 17.157 -2.558 1.00 96.56 83 GLU A C 1
ATOM 624 O O . GLU A 1 83 ? -4.223 17.211 -1.350 1.00 96.56 83 GLU A O 1
ATOM 629 N N . LEU A 1 84 ? -4.792 16.490 -3.397 1.00 95.50 84 LEU A N 1
ATOM 630 C CA . LEU A 1 84 ? -5.997 15.799 -2.947 1.00 95.50 84 LEU A CA 1
ATOM 631 C C . LEU A 1 84 ? -5.658 14.490 -2.231 1.00 95.50 84 LEU A C 1
ATOM 633 O O . LEU A 1 84 ? -6.256 14.205 -1.194 1.00 95.50 84 LEU A O 1
ATOM 637 N N . ALA A 1 85 ? -4.669 13.730 -2.713 1.00 95.50 85 ALA A N 1
ATOM 638 C CA . ALA A 1 85 ? -4.189 12.535 -2.013 1.00 95.50 85 ALA A CA 1
ATOM 639 C C . ALA A 1 85 ? -3.677 12.877 -0.603 1.00 95.50 85 ALA A C 1
ATOM 641 O O . ALA A 1 85 ? -4.056 12.232 0.377 1.00 95.50 85 ALA A O 1
ATOM 642 N N . MET A 1 86 ? -2.883 13.944 -0.489 1.00 95.81 86 MET A N 1
ATOM 643 C CA . MET A 1 86 ? -2.389 14.442 0.794 1.00 95.81 86 MET A CA 1
ATOM 644 C C . MET A 1 86 ? -3.521 14.994 1.667 1.00 95.81 86 MET A C 1
ATOM 646 O O . MET A 1 86 ? -3.528 14.764 2.873 1.00 95.81 86 MET A O 1
ATOM 650 N N . GLY A 1 87 ? -4.522 15.655 1.078 1.00 97.00 87 GLY A N 1
ATOM 651 C CA . GLY A 1 87 ? -5.714 16.106 1.799 1.00 97.00 87 GLY A CA 1
ATOM 652 C C . GLY A 1 87 ? -6.535 14.954 2.393 1.00 97.00 87 GLY A C 1
ATOM 653 O O . GLY A 1 87 ? -7.040 15.065 3.512 1.00 97.00 87 GLY A O 1
ATOM 654 N N . LEU A 1 88 ? -6.644 13.818 1.694 1.00 96.25 88 LEU A N 1
ATOM 655 C CA . LEU A 1 88 ? -7.300 12.612 2.218 1.00 96.25 88 LEU A CA 1
ATOM 656 C C . LEU A 1 88 ? -6.533 12.013 3.404 1.00 96.25 88 LEU A C 1
ATOM 658 O O . LEU A 1 88 ? -7.157 11.661 4.406 1.00 96.25 88 LEU A O 1
ATOM 662 N N . LEU A 1 89 ? -5.199 11.958 3.322 1.00 95.50 89 LEU A N 1
ATOM 663 C CA . LEU A 1 89 ? -4.342 11.552 4.441 1.00 95.50 89 LEU A CA 1
ATOM 664 C C . LEU A 1 89 ? -4.512 12.492 5.640 1.00 95.50 89 LEU A C 1
ATOM 666 O O . LEU A 1 89 ? -4.803 12.045 6.746 1.00 95.50 89 LEU A O 1
ATOM 670 N N . GLN A 1 90 ? -4.392 13.802 5.414 1.00 97.06 90 GLN A N 1
ATOM 671 C CA . GLN A 1 90 ? -4.476 14.813 6.469 1.00 97.06 90 GLN A CA 1
ATOM 672 C C . GLN A 1 90 ? -5.850 14.837 7.152 1.00 97.06 90 GLN A C 1
ATOM 674 O O . GLN A 1 90 ? -5.939 15.070 8.355 1.00 97.06 90 GLN A O 1
ATOM 679 N N . SER A 1 91 ? -6.925 14.594 6.397 1.00 97.56 91 SER A N 1
ATOM 680 C CA . SER A 1 91 ? -8.293 14.551 6.931 1.00 97.56 91 SER A CA 1
ATOM 681 C C . SER A 1 91 ? -8.667 13.218 7.589 1.00 97.56 91 SER A C 1
ATOM 683 O O . SER A 1 91 ? -9.812 13.063 8.010 1.00 97.56 91 SER A O 1
ATOM 685 N N . GLY A 1 92 ? -7.731 12.265 7.688 1.00 96.75 92 GLY A N 1
ATOM 686 C CA . GLY A 1 92 ? -7.959 10.968 8.329 1.00 96.75 92 GLY A CA 1
ATOM 687 C C . GLY A 1 92 ? -8.927 10.065 7.562 1.00 96.75 92 GLY A C 1
ATOM 688 O O . GLY A 1 92 ? -9.598 9.239 8.169 1.00 96.75 92 GLY A O 1
ATOM 689 N N . ARG A 1 93 ? -9.048 10.249 6.240 1.00 97.31 93 ARG A N 1
ATOM 690 C CA . ARG A 1 93 ? -9.919 9.431 5.375 1.00 97.31 93 ARG A CA 1
ATOM 691 C C . ARG A 1 93 ? -9.233 8.183 4.827 1.00 97.31 93 ARG A C 1
ATOM 693 O O . ARG A 1 93 ? -9.905 7.352 4.230 1.00 97.31 93 ARG A O 1
ATOM 700 N N . VAL A 1 94 ? -7.914 8.102 4.963 1.00 97.81 94 VAL A N 1
ATOM 701 C CA . VAL A 1 94 ? -7.113 6.921 4.637 1.00 97.81 94 VAL A CA 1
ATOM 702 C C . VAL A 1 94 ? -7.013 6.060 5.887 1.00 97.81 94 VAL A C 1
ATOM 704 O O . VAL A 1 94 ? -6.600 6.556 6.934 1.00 97.81 94 VAL A O 1
ATOM 707 N N . ASP A 1 95 ? -7.354 4.783 5.761 1.00 98.00 95 ASP A N 1
ATOM 708 C CA . ASP A 1 95 ? -7.413 3.853 6.890 1.00 98.00 95 ASP A CA 1
ATOM 709 C C . ASP A 1 95 ? -6.046 3.227 7.196 1.00 98.00 95 ASP A C 1
ATOM 711 O O . ASP A 1 95 ? -5.699 2.998 8.355 1.00 98.00 95 ASP A O 1
ATOM 715 N N . LEU A 1 96 ? -5.249 2.964 6.155 1.00 96.56 96 LEU A N 1
ATOM 716 C CA . LEU A 1 96 ? -3.966 2.272 6.264 1.00 96.56 96 LEU A CA 1
ATOM 717 C C . LEU A 1 96 ? -2.969 2.783 5.222 1.00 96.56 96 LEU A C 1
ATOM 719 O O . LEU A 1 96 ? -3.344 3.092 4.095 1.00 96.56 96 LEU A O 1
ATOM 723 N N . GLY A 1 97 ? -1.681 2.813 5.563 1.00 95.00 97 GLY A N 1
ATOM 724 C CA . GLY A 1 97 ? -0.602 3.075 4.612 1.00 95.00 97 GLY A CA 1
ATOM 725 C C . GLY A 1 97 ? 0.632 2.229 4.906 1.00 95.00 97 GLY A C 1
ATOM 726 O O . GLY A 1 97 ? 0.914 1.908 6.059 1.00 95.00 97 GLY A O 1
ATOM 727 N N . PHE A 1 98 ? 1.381 1.886 3.860 1.00 93.38 98 PHE A N 1
ATOM 728 C CA . PHE A 1 98 ? 2.689 1.246 3.998 1.00 93.38 98 PHE A CA 1
ATOM 729 C C . PHE A 1 98 ? 3.793 2.242 3.677 1.00 93.38 98 PHE A C 1
ATOM 731 O O . PHE A 1 98 ? 3.759 2.896 2.635 1.00 93.38 98 PHE A O 1
ATOM 738 N N . ILE A 1 99 ? 4.812 2.290 4.529 1.00 92.31 99 ILE A N 1
ATOM 739 C CA . ILE A 1 99 ? 6.005 3.101 4.312 1.00 92.31 99 ILE A CA 1
ATOM 740 C C . ILE A 1 99 ? 7.251 2.248 4.547 1.00 92.31 99 ILE A C 1
ATOM 742 O O . ILE A 1 99 ? 7.297 1.424 5.461 1.00 92.31 99 ILE A O 1
ATOM 746 N N . GLY A 1 100 ? 8.243 2.407 3.676 1.00 89.81 100 GLY A N 1
ATOM 747 C CA . GLY A 1 100 ? 9.569 1.821 3.847 1.00 89.81 100 GLY A CA 1
ATOM 748 C C . GLY A 1 100 ? 10.564 2.892 4.273 1.00 89.81 100 GLY A C 1
ATOM 749 O O . GLY A 1 100 ? 10.375 4.065 3.964 1.00 89.81 100 GLY A O 1
ATOM 750 N N . GLY A 1 101 ? 11.636 2.487 4.946 1.00 92.00 101 GLY A N 1
ATOM 751 C CA . GLY A 1 101 ? 12.746 3.369 5.293 1.00 92.00 101 GLY A CA 1
ATOM 752 C C . GLY A 1 101 ? 14.037 2.595 5.496 1.00 92.00 101 GLY A C 1
ATOM 753 O O . GLY A 1 101 ? 14.035 1.363 5.497 1.00 92.00 101 GLY A O 1
ATOM 754 N N . ALA A 1 102 ? 15.137 3.331 5.622 1.00 96.06 102 ALA A N 1
ATOM 755 C CA . ALA A 1 102 ? 16.458 2.762 5.862 1.00 96.06 102 ALA A CA 1
ATOM 756 C C . ALA A 1 102 ? 16.605 2.307 7.319 1.00 96.06 102 ALA A C 1
ATOM 758 O O . ALA A 1 102 ? 17.146 1.237 7.591 1.00 96.06 102 ALA A O 1
ATOM 759 N N . GLU A 1 103 ? 16.084 3.109 8.248 1.00 97.56 103 GLU A N 1
ATOM 760 C CA . GLU A 1 103 ? 16.205 2.884 9.684 1.00 97.56 103 GLU A CA 1
ATOM 761 C C . GLU A 1 103 ? 14.866 3.153 10.363 1.00 97.56 103 GLU A C 1
ATOM 763 O O . GLU A 1 103 ? 14.131 4.065 9.978 1.00 97.56 103 GLU A O 1
ATOM 768 N N . ILE A 1 104 ? 14.571 2.365 11.393 1.00 97.44 104 ILE A N 1
ATOM 769 C CA . ILE A 1 104 ? 13.428 2.561 12.278 1.00 97.44 104 ILE A CA 1
ATOM 770 C C . ILE A 1 104 ? 13.900 2.404 13.720 1.00 97.44 104 ILE A C 1
ATOM 772 O O . ILE A 1 104 ? 14.662 1.486 14.033 1.00 97.44 104 ILE A O 1
ATOM 776 N N . ASP A 1 105 ? 13.466 3.300 14.600 1.00 97.31 105 ASP A N 1
ATOM 777 C CA . ASP A 1 105 ? 13.755 3.186 16.027 1.00 97.31 105 ASP A CA 1
ATOM 778 C C . ASP A 1 105 ? 12.636 2.460 16.794 1.00 97.31 105 ASP A C 1
ATOM 780 O O . ASP A 1 105 ? 11.582 2.107 16.263 1.00 97.31 105 ASP A O 1
ATOM 784 N N . ARG A 1 106 ? 12.852 2.237 18.094 1.00 97.44 106 ARG A N 1
ATOM 785 C CA . ARG A 1 106 ? 11.886 1.539 18.959 1.00 97.44 106 ARG A CA 1
ATOM 786 C C . ARG A 1 106 ? 10.565 2.294 19.184 1.00 97.44 106 ARG A C 1
ATOM 788 O O . ARG A 1 106 ? 9.660 1.730 19.793 1.00 97.44 106 ARG A O 1
ATOM 795 N N . PHE A 1 107 ? 10.487 3.564 18.793 1.00 97.44 107 PHE A N 1
ATOM 796 C CA . PHE A 1 107 ? 9.302 4.413 18.922 1.00 97.44 107 PHE A CA 1
ATOM 797 C C . PHE A 1 107 ? 8.535 4.541 17.599 1.00 97.44 107 PHE A C 1
ATOM 799 O O . PHE A 1 107 ? 7.462 5.139 17.582 1.00 97.44 107 PHE A O 1
ATOM 806 N N . GLY A 1 108 ? 9.054 3.963 16.512 1.00 95.31 108 GLY A N 1
ATOM 807 C CA . GLY A 1 108 ? 8.450 4.030 15.186 1.00 95.31 108 GLY A CA 1
ATOM 808 C C . GLY A 1 108 ? 8.865 5.257 14.376 1.00 95.31 108 GLY A C 1
ATOM 809 O O . GLY A 1 108 ? 8.273 5.502 13.327 1.00 95.31 108 GLY A O 1
ATOM 810 N N . ASN A 1 109 ? 9.875 6.016 14.817 1.00 96.81 109 ASN A N 1
ATOM 811 C CA . ASN A 1 109 ? 10.444 7.067 13.978 1.00 96.81 109 ASN A CA 1
ATOM 812 C C . ASN A 1 109 ? 11.201 6.419 12.819 1.00 96.81 109 ASN A C 1
ATOM 814 O O . ASN A 1 109 ? 11.976 5.483 13.029 1.00 96.81 109 ASN A O 1
ATOM 818 N N . LEU A 1 110 ? 10.975 6.924 11.608 1.00 96.69 110 LEU A N 1
ATOM 819 C CA . LEU A 1 110 ? 11.486 6.341 10.375 1.00 96.69 110 LEU A CA 1
ATOM 820 C C . LEU A 1 110 ? 12.425 7.314 9.661 1.00 96.69 110 LEU A C 1
ATOM 822 O O . LEU A 1 110 ? 12.060 8.467 9.429 1.00 96.69 110 LEU A O 1
ATOM 826 N N . ASN A 1 111 ? 13.598 6.829 9.258 1.00 95.94 111 ASN A N 1
ATOM 827 C CA . ASN A 1 111 ? 14.524 7.570 8.410 1.00 95.94 111 ASN A CA 1
ATOM 828 C C . ASN A 1 111 ? 14.396 7.134 6.941 1.00 95.94 111 ASN A C 1
ATOM 830 O O . ASN A 1 111 ? 14.486 5.945 6.619 1.00 95.94 111 ASN A O 1
ATOM 834 N N . T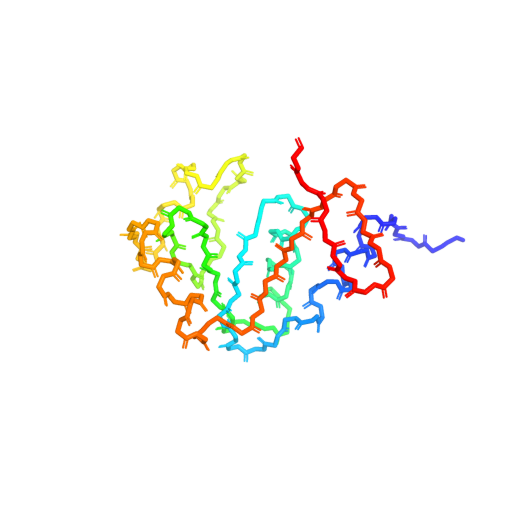HR A 1 112 ? 14.197 8.110 6.054 1.00 92.25 112 THR A N 1
ATOM 835 C CA . THR A 1 112 ? 14.052 7.922 4.599 1.00 92.25 112 THR A CA 1
ATOM 836 C C . THR A 1 112 ? 14.903 8.887 3.761 1.00 92.25 112 THR A C 1
ATOM 838 O O . THR A 1 112 ? 14.810 8.836 2.537 1.00 92.25 112 THR A O 1
ATOM 841 N N . THR A 1 113 ? 15.699 9.763 4.396 1.00 86.75 113 THR A N 1
ATOM 842 C CA . THR A 1 113 ? 16.552 10.766 3.718 1.00 86.75 113 THR A CA 1
ATOM 843 C C . THR A 1 113 ? 17.922 10.183 3.404 1.00 86.75 113 THR A C 1
ATOM 845 O O . THR A 1 113 ? 18.404 10.414 2.274 1.00 86.75 113 THR A O 1
#

pLDDT: mean 94.82, std 4.64, range [59.84, 98.44]